Protein AF-A0A973WV89-F1 (afdb_monomer)

Radius of gyration: 24.78 Å; Cα contacts (8 Å, |Δi|>4): 7; chains: 1; bounding box: 50×21×69 Å

Foldseek 3Di:
DDDDDDDDDDPVPDDDDDDDDDPVVVVVVVVVVCVCPDPVNDDDDPVNVPVVPD

Mean predicted aligned error: 14.4 Å

Organism: NCBI:txid2748629

Solvent-accessible surface area (backbone atoms only — not comparable to full-atom values): 3820 Å² total; per-residue (Å²): 130,85,78,84,77,87,72,81,83,54,78,91,71,51,79,78,75,83,76,85,74,53,77,70,53,52,52,53,52,53,54,50,52,52,52,63,70,27,82,92,62,46,76,85,53,90,76,64,70,66,72,86,71,125

Sequence (54 aa):
MPEQVKLPRKLSQEPGGPPSLRPSHRRVIEDLDRWANSPGLQPPSDGDKDDDKH

pLDDT: mean 76.6, std 9.6, range [45.56, 87.0]

Secondary structure (DSSP, 8-state):
------PPPPGGGSPPPPPPPPHHHHHHHHHHHHHHTSTTTSPPPTTTTSTT--

Structure (mmCIF, N/CA/C/O backbone):
data_AF-A0A973WV89-F1
#
_entry.id   AF-A0A973WV89-F1
#
loop_
_atom_s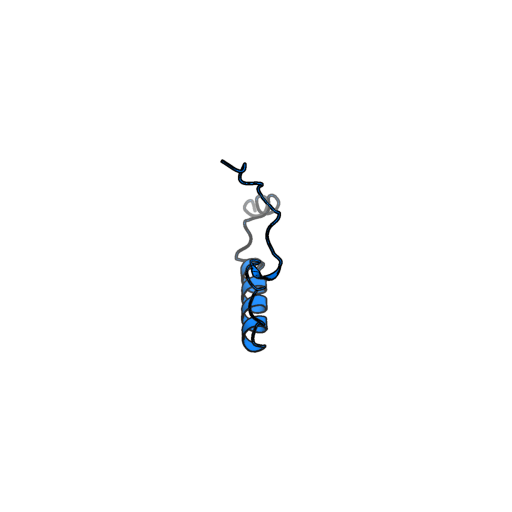ite.group_PDB
_atom_site.id
_atom_site.type_symbol
_atom_site.label_atom_id
_atom_site.label_alt_id
_atom_site.label_comp_id
_atom_site.label_asym_id
_atom_site.label_entity_id
_atom_site.label_seq_id
_atom_site.pdbx_PDB_ins_code
_atom_site.Cartn_x
_atom_site.Cartn_y
_atom_site.Cartn_z
_atom_site.occupancy
_atom_site.B_iso_or_equiv
_atom_site.auth_seq_id
_atom_site.auth_comp_id
_atom_site.auth_asym_id
_atom_site.auth_atom_id
_atom_site.pdbx_PDB_model_num
ATOM 1 N N . MET A 1 1 ? -32.284 -19.578 31.218 1.00 59.31 1 MET A N 1
ATOM 2 C CA . MET A 1 1 ? -30.872 -19.508 30.785 1.00 59.31 1 MET A CA 1
ATOM 3 C C . MET A 1 1 ? -30.618 -18.083 30.324 1.00 59.31 1 MET A C 1
ATOM 5 O O . MET A 1 1 ? -31.420 -17.622 29.523 1.00 59.31 1 MET A O 1
ATOM 9 N N . PRO A 1 2 ? -29.632 -17.348 30.860 1.00 69.44 2 PRO A N 1
ATOM 10 C CA . PRO A 1 2 ? -29.357 -15.994 30.385 1.00 69.44 2 PRO A CA 1
ATOM 11 C C . PRO A 1 2 ? -28.862 -16.042 28.934 1.00 69.44 2 PRO A C 1
ATOM 13 O O . PRO A 1 2 ? -28.012 -16.867 28.598 1.00 69.44 2 PRO A O 1
ATOM 16 N N . GLU A 1 3 ? -29.418 -15.186 28.076 1.00 76.25 3 GLU A N 1
ATOM 17 C CA . GLU A 1 3 ? -28.983 -15.065 26.685 1.00 76.25 3 GLU A CA 1
ATOM 18 C C . GLU A 1 3 ? -27.542 -14.551 26.631 1.00 76.25 3 GLU A C 1
ATOM 20 O O . GLU A 1 3 ? -27.178 -13.563 27.273 1.00 76.25 3 GLU A O 1
ATOM 25 N N . GLN A 1 4 ? -26.693 -15.252 25.884 1.00 77.50 4 GLN A N 1
ATOM 26 C CA . GLN A 1 4 ? -25.278 -14.929 25.774 1.00 77.50 4 GLN A CA 1
ATOM 27 C C . GLN A 1 4 ? -25.103 -13.719 24.845 1.00 77.50 4 GLN A C 1
ATOM 29 O O . GLN A 1 4 ? -24.992 -13.853 23.627 1.00 77.50 4 GLN A O 1
ATOM 34 N N . VAL A 1 5 ? -25.106 -12.517 25.423 1.00 78.81 5 VAL A N 1
ATOM 35 C CA . VAL A 1 5 ? -24.933 -11.258 24.686 1.00 78.81 5 VAL A CA 1
ATOM 36 C C . VAL A 1 5 ? -23.517 -11.181 24.105 1.00 78.81 5 VAL A C 1
ATOM 38 O O . VAL A 1 5 ? -22.520 -11.299 24.822 1.00 78.81 5 VAL A O 1
ATOM 41 N N . LYS A 1 6 ? -23.416 -10.977 22.788 1.00 81.12 6 LYS A N 1
ATOM 42 C CA . LYS A 1 6 ? -22.143 -10.948 22.056 1.00 81.12 6 LYS A CA 1
ATOM 43 C C . LYS A 1 6 ? -21.509 -9.560 22.166 1.00 81.12 6 LYS A C 1
ATOM 45 O O . LYS A 1 6 ? -21.846 -8.646 21.421 1.00 81.12 6 LYS A O 1
ATOM 50 N N . LEU A 1 7 ? -20.626 -9.397 23.148 1.00 82.12 7 LEU A N 1
ATOM 51 C CA . LEU A 1 7 ? -19.933 -8.133 23.394 1.00 82.12 7 LEU A CA 1
ATOM 52 C C . LEU A 1 7 ? -18.880 -7.836 22.310 1.00 82.12 7 LEU A C 1
ATOM 54 O O . LEU A 1 7 ? -18.273 -8.770 21.777 1.00 82.12 7 LEU A O 1
ATOM 58 N N . PRO A 1 8 ? -18.604 -6.548 22.027 1.00 85.19 8 PRO A N 1
ATOM 59 C CA . PRO A 1 8 ? -17.466 -6.149 21.211 1.00 85.19 8 PRO A CA 1
ATOM 60 C C . PRO A 1 8 ? -16.150 -6.672 21.786 1.00 85.19 8 PRO A C 1
ATOM 62 O O . PRO A 1 8 ? -15.971 -6.775 23.007 1.00 85.19 8 PRO A O 1
ATOM 65 N N . ARG A 1 9 ? -15.215 -6.975 20.884 1.00 84.81 9 ARG A N 1
ATOM 66 C CA . ARG A 1 9 ? -13.888 -7.468 21.237 1.00 84.81 9 ARG A CA 1
ATOM 67 C C . ARG A 1 9 ? -13.147 -6.463 22.121 1.00 84.81 9 ARG A C 1
ATOM 69 O O . ARG A 1 9 ? -13.197 -5.258 21.886 1.00 84.81 9 ARG A O 1
ATOM 76 N N . LYS A 1 10 ? -12.458 -6.956 23.152 1.00 85.19 10 LYS A N 1
ATOM 77 C CA . LYS A 1 10 ? -11.626 -6.113 24.019 1.00 85.19 10 LYS A CA 1
ATOM 78 C C . LYS A 1 10 ? -10.343 -5.712 23.292 1.00 85.19 10 LYS A C 1
ATOM 80 O O . LYS A 1 10 ? -9.786 -6.511 22.551 1.00 85.19 10 LYS A O 1
ATOM 85 N N . LEU A 1 11 ? -9.823 -4.518 23.581 1.00 75.75 11 LEU A N 1
ATOM 86 C CA . LEU A 1 11 ? -8.556 -4.039 23.013 1.00 75.75 11 LEU A CA 1
ATOM 87 C C . LEU A 1 11 ? -7.379 -4.981 23.330 1.00 75.75 11 LEU A C 1
ATOM 89 O O . LEU A 1 11 ? -6.507 -5.183 22.500 1.00 75.75 11 LEU A O 1
ATOM 93 N N . SER A 1 12 ? -7.394 -5.630 24.498 1.00 79.19 12 SER A N 1
ATOM 94 C CA . SER A 1 12 ? -6.410 -6.656 24.882 1.00 79.19 12 SER A CA 1
ATOM 95 C C . SER A 1 12 ? -6.469 -7.931 24.038 1.00 79.19 12 SER A C 1
ATOM 97 O O . SER A 1 12 ? -5.566 -8.758 24.115 1.00 79.19 12 SER A O 1
ATOM 99 N N . GLN A 1 13 ? -7.542 -8.117 23.273 1.00 83.75 13 GLN A N 1
ATOM 100 C CA . GLN A 1 13 ? -7.699 -9.231 22.350 1.00 83.75 13 GLN A CA 1
ATOM 101 C C . GLN A 1 13 ? -7.279 -8.847 20.930 1.00 83.75 13 GLN A C 1
ATOM 103 O O . GLN A 1 13 ? -7.275 -9.739 20.085 1.00 83.75 13 GLN A O 1
ATOM 108 N N . GLU A 1 14 ? -6.948 -7.578 20.643 1.00 83.75 14 GLU A N 1
ATOM 109 C CA . GLU A 1 14 ? -6.362 -7.178 19.359 1.00 83.75 14 GLU A CA 1
ATOM 110 C C . GLU A 1 14 ? -5.016 -7.892 19.143 1.00 83.75 14 GLU A C 1
ATOM 112 O O . GLU A 1 14 ? -4.195 -7.923 20.064 1.00 83.75 14 GLU A O 1
ATOM 117 N N . PRO A 1 15 ? -4.759 -8.478 17.955 1.00 82.44 15 PRO A N 1
ATOM 118 C CA . PRO A 1 15 ? -3.423 -8.908 17.589 1.00 82.44 15 PRO A CA 1
ATOM 119 C C . PRO A 1 15 ? -2.497 -7.705 17.722 1.00 82.44 15 PRO A C 1
ATOM 121 O O . PRO A 1 15 ? -2.839 -6.605 17.284 1.00 82.44 15 PRO A O 1
ATOM 124 N N . GLY A 1 16 ? -1.335 -7.911 18.340 1.00 82.62 16 GLY A N 1
ATOM 125 C CA . GLY A 1 16 ? -0.319 -6.869 18.407 1.00 82.62 16 GLY A CA 1
ATOM 126 C C . GLY A 1 16 ? 0.006 -6.334 17.010 1.00 82.62 16 GLY A C 1
ATOM 127 O O . GLY A 1 16 ? -0.080 -7.061 16.017 1.00 82.62 16 GLY A O 1
ATOM 128 N N . GLY A 1 17 ? 0.376 -5.053 16.937 1.00 81.69 17 GLY A N 1
ATOM 129 C CA . GLY A 1 17 ? 0.882 -4.467 15.700 1.00 81.69 17 GLY A CA 1
ATOM 130 C C . GLY A 1 17 ? 2.122 -5.213 15.187 1.00 81.69 17 GLY A C 1
ATOM 131 O O . GLY A 1 17 ? 2.753 -5.963 15.943 1.00 81.69 17 GLY A O 1
ATOM 132 N N . PRO A 1 18 ? 2.492 -5.021 13.911 1.00 78.88 18 PRO A N 1
ATOM 133 C CA . PRO A 1 18 ? 3.690 -5.638 13.367 1.00 78.88 18 PRO A CA 1
ATOM 134 C C . PRO A 1 18 ? 4.913 -5.260 14.218 1.00 78.88 18 PRO A C 1
ATOM 136 O O . PRO A 1 18 ? 4.993 -4.131 14.720 1.00 78.88 18 PRO A O 1
ATOM 139 N N . PRO A 1 19 ? 5.864 -6.191 14.407 1.00 80.31 19 PRO A N 1
ATOM 140 C CA . PRO A 1 19 ? 7.057 -5.922 15.193 1.00 80.31 19 PRO A CA 1
ATOM 141 C C . PRO A 1 19 ? 7.824 -4.736 14.604 1.00 80.31 19 PRO A C 1
ATOM 143 O O . PRO A 1 19 ? 7.853 -4.534 13.386 1.00 80.31 19 PRO A O 1
ATOM 146 N N . SER A 1 20 ? 8.478 -3.957 15.468 1.00 77.56 20 SER A N 1
ATOM 147 C CA . SER A 1 20 ? 9.342 -2.878 15.002 1.00 77.56 20 SER A CA 1
ATOM 148 C C . SER A 1 20 ? 10.472 -3.459 14.150 1.00 77.56 20 SER A C 1
ATOM 150 O O . SER A 1 20 ? 11.224 -4.345 14.563 1.00 77.56 20 SER A O 1
ATOM 152 N N . LEU A 1 21 ? 10.569 -2.980 12.913 1.00 78.88 21 LEU A N 1
ATOM 153 C CA . LEU A 1 21 ? 11.571 -3.462 11.975 1.00 78.88 21 LEU A CA 1
ATOM 154 C C . LEU A 1 21 ? 12.952 -2.966 12.403 1.00 78.88 21 LEU A C 1
ATOM 156 O O . LEU A 1 21 ? 13.150 -1.775 12.661 1.00 78.88 21 LEU A O 1
ATOM 160 N N . ARG A 1 22 ? 13.934 -3.873 12.439 1.00 82.06 22 ARG A N 1
ATOM 161 C CA . ARG A 1 22 ? 15.336 -3.489 12.646 1.00 82.06 22 ARG A CA 1
ATOM 162 C C . ARG A 1 22 ? 15.784 -2.579 11.489 1.00 82.06 22 ARG A C 1
ATOM 164 O O . ARG A 1 22 ? 15.358 -2.808 10.358 1.00 82.06 22 ARG A O 1
ATOM 171 N N . PRO A 1 23 ? 16.684 -1.603 11.708 1.00 74.25 23 PRO A N 1
ATOM 172 C CA . PRO A 1 23 ? 17.165 -0.723 10.636 1.00 74.25 23 PRO A CA 1
ATOM 173 C C . PRO A 1 23 ? 17.740 -1.462 9.417 1.00 74.25 23 PRO A C 1
ATOM 175 O O . PRO A 1 23 ? 17.582 -1.004 8.292 1.00 74.25 23 PRO A O 1
ATOM 178 N N . SER A 1 24 ? 18.347 -2.638 9.615 1.00 79.44 24 SER A N 1
ATOM 179 C CA . SER A 1 24 ? 18.813 -3.499 8.521 1.00 79.44 24 SER A CA 1
ATOM 180 C C . SER A 1 24 ? 17.675 -4.059 7.662 1.00 79.44 24 SER A C 1
ATOM 182 O O . SER A 1 24 ? 17.854 -4.240 6.466 1.00 79.44 24 SER A O 1
ATOM 184 N N . HIS A 1 25 ? 16.501 -4.302 8.244 1.00 80.56 25 HIS A N 1
ATOM 185 C CA . HIS A 1 25 ? 15.335 -4.806 7.523 1.00 80.56 25 HIS A C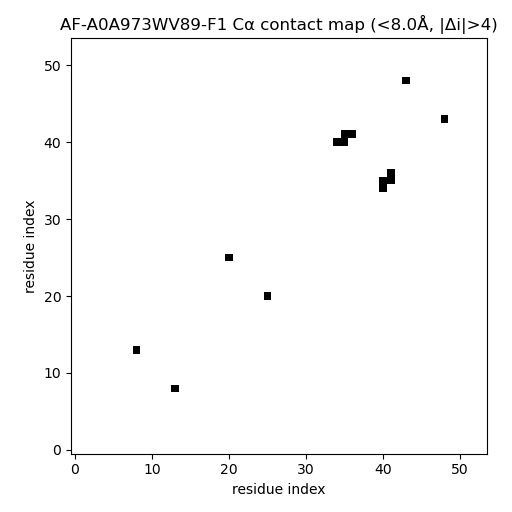A 1
ATOM 186 C C . HIS A 1 25 ? 14.682 -3.724 6.653 1.00 80.56 25 HIS A C 1
ATOM 188 O O . HIS A 1 25 ? 14.140 -4.045 5.604 1.00 80.56 25 HIS A O 1
ATOM 194 N N . ARG A 1 26 ? 14.792 -2.440 7.032 1.00 79.56 26 ARG A N 1
ATOM 195 C CA . ARG A 1 26 ? 14.357 -1.328 6.166 1.00 79.56 26 ARG A CA 1
ATOM 196 C C . ARG A 1 26 ? 15.111 -1.322 4.838 1.00 79.56 26 ARG A C 1
ATOM 198 O O . ARG A 1 26 ? 14.476 -1.244 3.799 1.00 79.56 26 ARG A O 1
ATOM 205 N N . ARG A 1 27 ? 16.434 -1.515 4.882 1.00 83.31 27 ARG A N 1
ATOM 206 C CA . ARG A 1 27 ? 17.268 -1.613 3.672 1.00 83.31 27 ARG A CA 1
ATOM 207 C C . ARG A 1 27 ? 16.843 -2.775 2.777 1.00 83.31 27 ARG A C 1
ATOM 209 O O . ARG A 1 27 ? 16.713 -2.597 1.581 1.00 83.31 27 ARG A O 1
ATOM 216 N N . VAL A 1 28 ? 16.546 -3.934 3.369 1.00 84.38 28 VAL A N 1
ATOM 217 C CA . VAL A 1 28 ? 16.043 -5.096 2.615 1.00 84.38 28 VAL A CA 1
ATOM 218 C C . VAL A 1 28 ? 14.713 -4.784 1.924 1.00 84.38 28 VAL A C 1
ATOM 220 O O . VAL A 1 28 ? 14.525 -5.179 0.781 1.00 84.38 28 VAL A O 1
ATOM 223 N N . ILE A 1 29 ? 13.797 -4.069 2.585 1.00 83.50 29 ILE A N 1
ATOM 224 C CA . ILE A 1 29 ? 12.527 -3.654 1.969 1.00 83.50 29 ILE A CA 1
ATOM 225 C C . ILE A 1 29 ? 12.775 -2.687 0.806 1.00 83.50 29 ILE A C 1
ATOM 227 O O . ILE A 1 29 ? 12.199 -2.873 -0.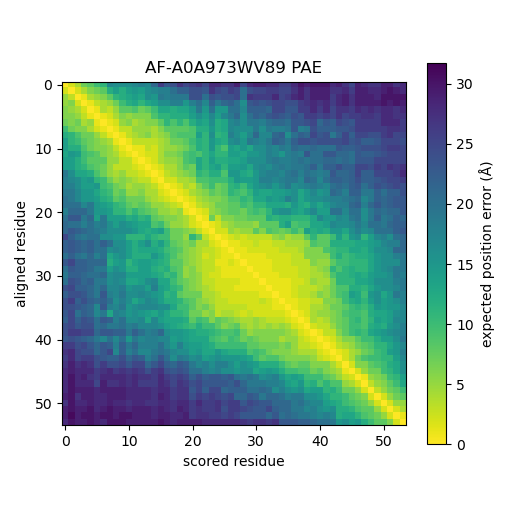260 1.00 83.50 29 ILE A O 1
ATOM 231 N N . GLU A 1 30 ? 13.642 -1.691 0.991 1.00 86.81 30 GLU A N 1
ATOM 232 C CA . GLU A 1 30 ? 14.016 -0.728 -0.056 1.00 86.81 30 GLU A CA 1
ATOM 233 C C . GLU A 1 30 ? 14.668 -1.423 -1.263 1.00 86.81 30 GLU A C 1
ATOM 235 O O . GLU A 1 30 ? 14.333 -1.126 -2.409 1.00 86.81 30 GLU A O 1
ATOM 240 N N . ASP A 1 31 ? 15.555 -2.390 -1.017 1.00 87.00 31 ASP A N 1
ATOM 241 C CA . ASP A 1 31 ? 16.212 -3.175 -2.064 1.00 87.00 31 ASP A CA 1
ATOM 242 C C . ASP A 1 31 ? 15.207 -4.035 -2.847 1.00 87.00 31 ASP A C 1
ATOM 244 O O . ASP A 1 31 ? 15.284 -4.115 -4.075 1.00 87.00 31 ASP A O 1
ATOM 248 N N . LEU A 1 32 ? 14.243 -4.653 -2.153 1.00 86.19 32 LEU A N 1
ATOM 249 C CA . LEU A 1 32 ? 13.176 -5.440 -2.778 1.00 86.19 32 LEU A CA 1
ATOM 250 C C . LEU A 1 32 ? 12.240 -4.572 -3.622 1.00 86.19 32 LEU A C 1
ATOM 252 O O . LEU A 1 32 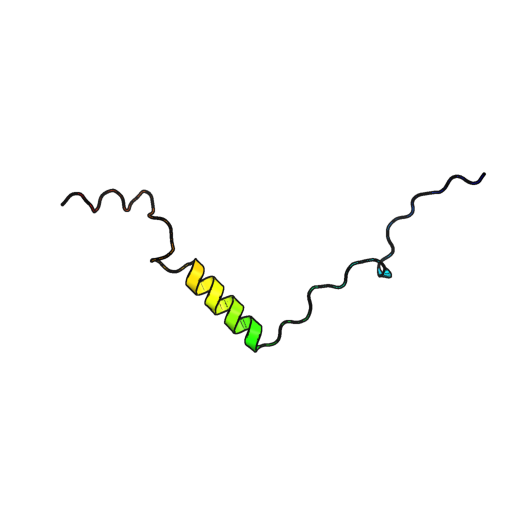? 11.902 -4.955 -4.740 1.00 86.19 32 LEU A O 1
ATOM 256 N N . ASP A 1 33 ? 11.851 -3.408 -3.107 1.00 85.50 33 ASP A N 1
ATOM 257 C CA . ASP A 1 33 ? 10.999 -2.460 -3.823 1.00 85.50 33 ASP A CA 1
ATOM 258 C C . ASP A 1 33 ? 11.700 -1.932 -5.083 1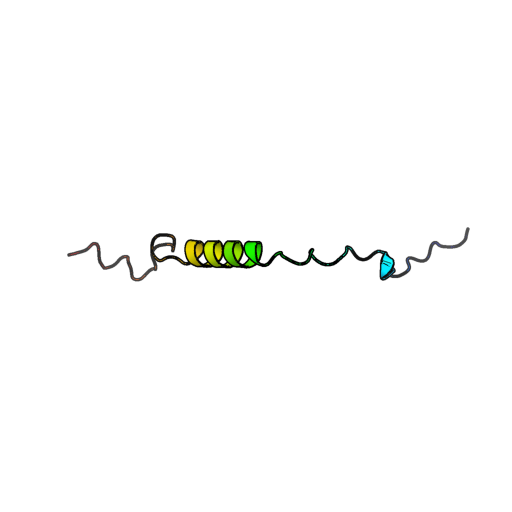.00 85.50 33 ASP A C 1
ATOM 260 O O . ASP A 1 33 ? 11.137 -1.933 -6.178 1.00 85.50 33 ASP A O 1
ATOM 264 N N . ARG A 1 34 ? 12.987 -1.587 -4.974 1.00 87.00 34 ARG A N 1
ATOM 265 C CA . ARG A 1 34 ? 13.804 -1.177 -6.121 1.00 87.00 34 ARG A CA 1
ATOM 266 C C . ARG A 1 34 ? 13.949 -2.285 -7.165 1.00 87.00 34 ARG A C 1
ATOM 268 O O . ARG A 1 34 ? 13.956 -1.994 -8.359 1.00 87.00 34 ARG A O 1
ATOM 275 N N . TRP A 1 35 ? 14.104 -3.535 -6.736 1.00 84.38 35 TRP A N 1
ATOM 276 C CA . TRP A 1 35 ? 14.225 -4.678 -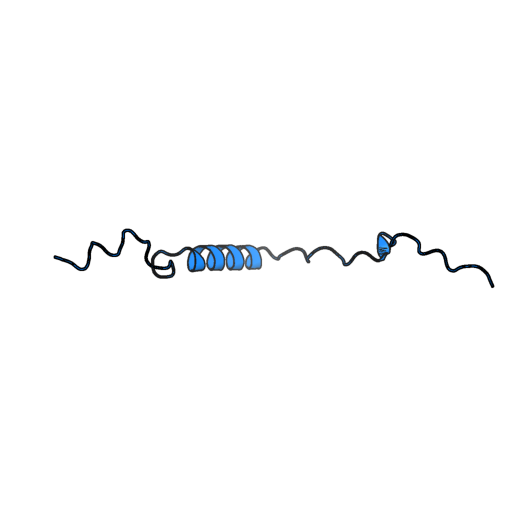7.641 1.00 84.38 35 TRP A CA 1
ATOM 277 C C . TRP A 1 35 ? 12.918 -4.949 -8.393 1.00 84.38 35 TRP A C 1
ATOM 279 O O . TRP A 1 35 ? 12.933 -5.064 -9.620 1.00 84.38 35 TRP A O 1
ATOM 289 N N . ALA A 1 36 ? 11.792 -4.975 -7.678 1.00 84.75 36 ALA A N 1
ATOM 290 C CA . ALA A 1 36 ? 10.469 -5.197 -8.256 1.00 84.75 36 ALA A CA 1
ATOM 291 C C . ALA A 1 36 ? 10.071 -4.112 -9.272 1.00 84.75 36 ALA A C 1
ATOM 293 O O . ALA A 1 36 ? 9.399 -4.407 -10.255 1.00 84.75 36 ALA A O 1
ATOM 294 N N . ASN A 1 37 ? 10.529 -2.876 -9.063 1.00 83.25 37 ASN A N 1
ATOM 295 C CA . ASN A 1 37 ? 10.280 -1.745 -9.958 1.00 83.25 37 ASN A CA 1
ATOM 296 C C . ASN A 1 37 ? 11.426 -1.490 -10.955 1.00 83.25 37 ASN A C 1
ATOM 298 O O . ASN A 1 37 ? 11.504 -0.414 -11.549 1.00 83.25 37 ASN A O 1
ATOM 302 N N . SER A 1 38 ? 12.350 -2.440 -11.126 1.00 82.56 38 SER A N 1
ATOM 303 C CA . SER A 1 38 ? 13.454 -2.274 -12.073 1.00 82.56 38 SER A CA 1
ATOM 304 C C . SER A 1 38 ? 12.985 -2.479 -13.525 1.00 82.56 38 SER A C 1
ATOM 306 O O . SER A 1 38 ? 12.179 -3.377 -13.774 1.00 82.56 38 SER A O 1
ATOM 308 N N . PRO A 1 39 ? 13.517 -1.722 -14.506 1.00 78.00 39 PRO A N 1
ATOM 309 C CA . PRO A 1 39 ? 13.053 -1.782 -15.898 1.00 78.00 39 PRO A CA 1
ATOM 310 C C . PRO A 1 39 ? 13.088 -3.179 -16.536 1.00 78.00 39 PRO A C 1
ATOM 312 O O . PRO A 1 39 ? 12.262 -3.488 -17.380 1.00 78.00 39 PRO A O 1
ATOM 315 N N . GLY A 1 40 ? 14.021 -4.044 -16.121 1.00 78.69 40 GLY A N 1
ATOM 316 C CA . GLY A 1 40 ? 14.137 -5.412 -16.647 1.00 78.69 40 GLY A CA 1
ATOM 317 C C . GLY A 1 40 ? 13.157 -6.428 -16.046 1.00 78.69 40 GLY A C 1
ATOM 318 O O . GLY A 1 40 ? 13.103 -7.561 -16.514 1.00 78.69 40 GLY A O 1
ATOM 319 N N . LEU A 1 41 ? 12.423 -6.054 -14.996 1.00 72.88 41 LEU A N 1
ATOM 320 C CA . LEU A 1 41 ? 11.397 -6.875 -14.338 1.00 72.88 41 LEU A CA 1
ATOM 321 C C . LEU A 1 41 ? 9.988 -6.312 -14.514 1.00 72.88 41 LEU A C 1
ATOM 323 O O . LEU A 1 41 ? 9.012 -6.988 -14.186 1.00 72.88 41 LEU A O 1
ATOM 327 N N . GLN A 1 42 ? 9.880 -5.091 -15.035 1.00 74.88 42 GLN A N 1
ATOM 328 C CA . GLN A 1 42 ? 8.607 -4.542 -15.453 1.00 74.88 42 GLN A CA 1
ATOM 329 C C . GLN A 1 42 ? 8.105 -5.327 -16.675 1.00 74.88 42 GLN A C 1
ATOM 331 O O . GLN A 1 42 ? 8.896 -5.670 -17.558 1.00 74.88 42 GLN A O 1
ATOM 336 N N . PRO A 1 43 ? 6.805 -5.662 -16.733 1.00 74.88 43 PRO A N 1
ATOM 337 C CA . PRO A 1 43 ? 6.239 -6.230 -17.946 1.00 74.88 43 PRO A CA 1
ATOM 338 C C . PRO A 1 43 ? 6.414 -5.226 -19.098 1.00 74.88 43 PRO A C 1
ATOM 340 O O . PRO A 1 43 ? 6.306 -4.023 -18.845 1.00 74.88 43 PRO A O 1
ATOM 343 N N . PRO A 1 44 ? 6.647 -5.690 -20.341 1.00 74.75 44 PRO A N 1
ATOM 344 C CA . PRO A 1 44 ? 6.662 -4.808 -21.501 1.00 74.75 44 PRO A CA 1
ATOM 345 C C . PRO A 1 44 ? 5.390 -3.960 -21.527 1.00 74.75 44 PRO A C 1
ATOM 347 O O . PRO A 1 44 ? 4.276 -4.485 -21.418 1.00 74.75 44 PRO A O 1
ATOM 350 N N . SER A 1 45 ? 5.571 -2.650 -21.622 1.00 72.38 45 SER A N 1
ATOM 351 C CA . SER A 1 45 ? 4.486 -1.686 -21.745 1.00 72.38 45 SER A CA 1
ATOM 352 C C . SER A 1 45 ? 3.882 -1.809 -23.143 1.00 72.38 45 SER A C 1
ATOM 354 O O . SER A 1 45 ? 4.560 -2.200 -24.090 1.00 72.38 45 S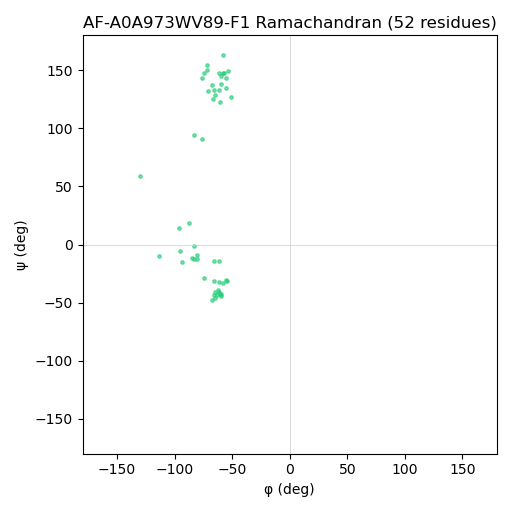ER A O 1
ATOM 356 N N . ASP A 1 46 ? 2.613 -1.440 -23.331 1.00 70.44 46 ASP A N 1
ATOM 357 C CA . ASP A 1 46 ? 1.977 -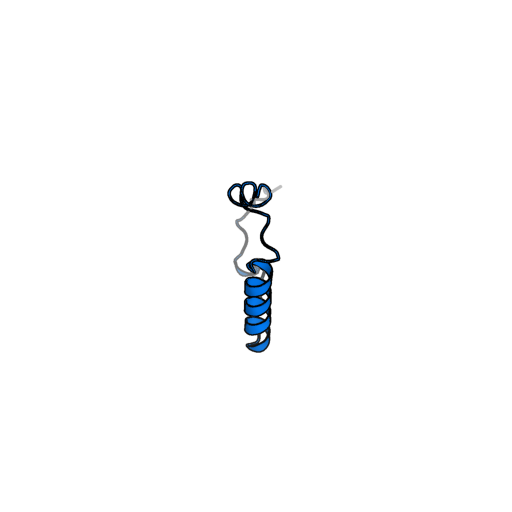1.522 -24.657 1.00 70.44 46 ASP A CA 1
ATOM 358 C C . ASP A 1 46 ? 2.654 -0.650 -25.737 1.00 70.44 46 ASP A C 1
ATOM 360 O O . ASP A 1 46 ? 2.413 -0.877 -26.919 1.00 70.44 46 ASP A O 1
ATOM 364 N N . GLY A 1 47 ? 3.519 0.295 -25.344 1.00 64.06 47 GLY A N 1
ATOM 365 C CA . GLY A 1 47 ? 4.370 1.081 -26.246 1.00 64.06 47 GLY A CA 1
ATOM 366 C C . GLY A 1 47 ? 5.682 0.403 -26.664 1.00 64.06 47 GLY A C 1
ATOM 367 O O . GLY A 1 47 ? 6.294 0.850 -27.623 1.00 64.06 47 GLY A O 1
ATOM 368 N N . ASP A 1 48 ? 6.090 -0.691 -26.013 1.00 62.16 48 ASP A N 1
ATOM 369 C CA . ASP A 1 48 ? 7.325 -1.427 -26.345 1.00 62.16 48 ASP A CA 1
ATOM 370 C C . ASP A 1 48 ? 7.114 -2.427 -27.506 1.00 62.16 48 ASP A C 1
ATOM 372 O O . ASP A 1 48 ? 8.035 -3.128 -27.921 1.00 62.16 48 ASP A O 1
ATOM 376 N N . LYS A 1 49 ? 5.885 -2.531 -28.037 1.00 58.09 49 LYS A N 1
ATOM 377 C CA . LYS A 1 49 ? 5.530 -3.418 -29.163 1.00 58.09 49 LYS A CA 1
ATOM 378 C C . LYS A 1 49 ? 5.897 -2.842 -30.534 1.00 58.09 49 LYS A C 1
ATOM 380 O O . LYS A 1 49 ? 5.856 -3.583 -31.515 1.00 58.09 49 LYS A O 1
ATOM 385 N N . ASP A 1 50 ? 6.236 -1.557 -30.607 1.00 57.28 50 ASP A N 1
ATOM 386 C CA . ASP A 1 50 ? 6.521 -0.866 -31.869 1.00 57.28 50 ASP A CA 1
ATOM 387 C C . ASP A 1 50 ? 8.020 -0.858 -32.238 1.00 57.28 50 ASP A C 1
ATOM 389 O O . ASP A 1 50 ? 8.354 -0.633 -33.401 1.00 57.28 50 ASP A O 1
ATOM 393 N N . ASP A 1 51 ? 8.920 -1.176 -31.298 1.00 57.31 51 ASP A N 1
ATOM 394 C CA . ASP A 1 51 ? 10.376 -1.152 -31.526 1.00 57.31 51 ASP A CA 1
ATOM 395 C C . ASP A 1 51 ? 10.941 -2.445 -32.153 1.00 57.31 51 ASP A C 1
ATOM 397 O O . ASP A 1 51 ? 12.069 -2.445 -32.640 1.00 57.31 51 ASP A O 1
ATOM 401 N N . ASP A 1 52 ? 10.165 -3.536 -32.227 1.00 59.44 52 ASP A N 1
ATOM 402 C CA . ASP A 1 52 ? 10.585 -4.801 -32.874 1.00 59.44 52 ASP A CA 1
ATOM 403 C C . ASP A 1 52 ? 10.282 -4.827 -34.390 1.00 59.44 52 ASP A C 1
ATOM 405 O O . ASP A 1 52 ? 10.214 -5.872 -35.042 1.00 59.44 52 ASP A O 1
ATOM 409 N N . LYS A 1 53 ? 10.056 -3.644 -34.976 1.00 56.47 53 L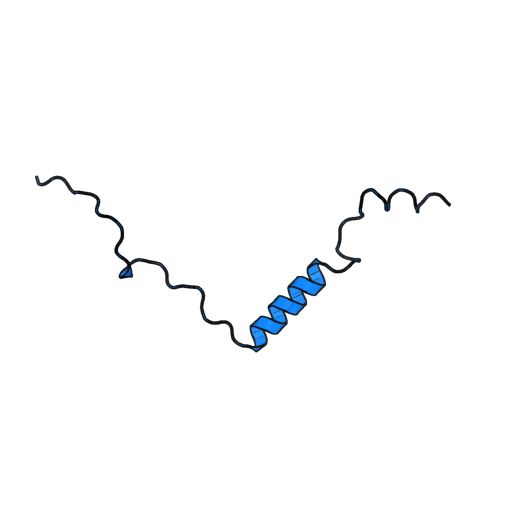YS A N 1
ATOM 410 C CA . LYS A 1 53 ? 9.842 -3.463 -36.412 1.00 56.47 53 LYS A CA 1
ATOM 411 C C . LYS A 1 53 ? 10.730 -2.356 -36.975 1.00 56.47 53 LYS A C 1
ATOM 413 O O . LYS A 1 53 ? 10.216 -1.413 -37.575 1.00 56.47 53 LYS A O 1
ATOM 418 N N . HIS A 1 54 ? 12.052 -2.492 -36.853 1.00 45.56 54 HIS A N 1
ATOM 419 C CA . HIS A 1 54 ? 12.956 -1.832 -37.796 1.00 45.56 54 HIS A CA 1
ATOM 420 C C . HIS A 1 54 ? 14.304 -2.513 -38.008 1.00 45.56 54 HIS A C 1
ATOM 422 O O . HIS A 1 54 ? 14.924 -2.957 -37.020 1.00 45.56 54 HIS A O 1
#